Protein AF-A0A3A0A2C9-F1 (afdb_monomer_lite)

pLDDT: mean 95.67, std 3.6, range [66.69, 98.25]

Foldseek 3Di:
DWDAELAIKDWDADPVRDIDIDDPPDDVPHRPRHLLVLLVVLLVVLVCCLVVNDPDAPSNVLVCVVVVHPDSVVVVCVCVVDVDSNVSSVCSVSSVVRVD

Secondary structure (DSSP, 8-state):
-EEESSSEEEEEE-TT--EEEEE-S-HHHH-TTSHHHHHHHHHHHHHHHHTTSS---HHHHHHHHHHT-SSGGGHHHHHHH---HHHHHTTHHHHHHTT-

Structure (mmCIF, N/CA/C/O backbone):
data_AF-A0A3A0A2C9-F1
#
_entry.id   AF-A0A3A0A2C9-F1
#
loop_
_atom_site.group_PDB
_atom_site.id
_atom_site.type_symbol
_atom_site.label_atom_id
_atom_site.label_alt_id
_atom_site.label_comp_id
_atom_site.label_asym_id
_atom_site.label_entity_id
_atom_site.label_seq_id
_atom_site.pdbx_PDB_ins_code
_atom_site.Cartn_x
_atom_site.Cartn_y
_atom_site.Cartn_z
_atom_site.occupancy
_atom_site.B_iso_or_equiv
_atom_site.auth_seq_id
_atom_site.auth_comp_id
_atom_site.auth_asym_id
_atom_site.auth_atom_id
_atom_site.pdbx_PDB_model_num
ATOM 1 N N . MET A 1 1 ? -20.260 1.527 12.879 1.00 93.44 1 MET A N 1
ATOM 2 C CA . MET A 1 1 ? -19.440 2.462 12.083 1.00 93.44 1 MET A CA 1
ATOM 3 C C . MET A 1 1 ? -18.300 1.689 11.452 1.00 93.44 1 MET A C 1
ATOM 5 O O . MET A 1 1 ? -17.662 0.902 12.142 1.00 93.44 1 MET A O 1
ATOM 9 N N . VAL A 1 2 ? -18.066 1.902 10.162 1.00 96.12 2 VAL A N 1
ATOM 10 C CA . VAL A 1 2 ? -16.933 1.330 9.428 1.00 96.12 2 VAL A CA 1
ATOM 11 C C . VAL A 1 2 ? -16.159 2.492 8.826 1.00 96.12 2 VAL A C 1
ATOM 13 O O . VAL A 1 2 ? -16.767 3.398 8.262 1.00 96.12 2 VAL A O 1
ATOM 16 N N . ILE A 1 3 ? -14.841 2.472 8.978 1.00 96.25 3 ILE A N 1
ATOM 17 C CA . ILE A 1 3 ? -13.927 3.429 8.360 1.00 96.25 3 ILE A CA 1
ATOM 18 C C . ILE A 1 3 ? -12.972 2.628 7.484 1.00 96.25 3 ILE A C 1
ATOM 20 O O . ILE A 1 3 ? -12.378 1.658 7.952 1.00 96.25 3 ILE A O 1
ATOM 24 N N . SER A 1 4 ? -12.833 3.053 6.231 1.00 95.88 4 SER A N 1
ATOM 25 C CA . SER A 1 4 ? -11.936 2.470 5.237 1.00 95.88 4 SER A CA 1
ATOM 26 C C . SER A 1 4 ? -11.274 3.601 4.453 1.00 95.88 4 SER A C 1
ATOM 28 O O . SER A 1 4 ? -11.910 4.243 3.622 1.00 95.88 4 SER A O 1
ATOM 30 N N . GLY A 1 5 ? -10.012 3.872 4.767 1.00 95.88 5 GLY A N 1
ATOM 31 C CA . GLY A 1 5 ? -9.164 4.872 4.117 1.00 95.88 5 GLY A CA 1
ATOM 32 C C . GLY A 1 5 ? -7.753 4.311 3.991 1.00 95.88 5 GLY A C 1
ATOM 33 O O . GLY A 1 5 ? -7.587 3.160 3.602 1.00 95.88 5 GLY A O 1
ATOM 34 N N . THR A 1 6 ? -6.726 5.064 4.384 1.00 96.88 6 THR A N 1
ATOM 35 C CA . THR A 1 6 ? -5.343 4.548 4.437 1.00 96.88 6 THR A CA 1
ATOM 36 C C . THR A 1 6 ? -5.215 3.286 5.292 1.00 96.88 6 THR A C 1
ATOM 38 O O . THR A 1 6 ? -4.479 2.375 4.937 1.00 96.88 6 THR A O 1
ATOM 41 N N . GLY A 1 7 ? -5.960 3.220 6.397 1.00 96.19 7 GLY A N 1
ATOM 42 C CA . GLY A 1 7 ? -6.188 2.012 7.189 1.00 96.19 7 GLY A CA 1
ATOM 43 C C . GLY A 1 7 ? -7.683 1.710 7.291 1.00 96.19 7 GLY A C 1
ATOM 44 O O . GLY A 1 7 ? -8.501 2.382 6.661 1.00 96.19 7 GLY A O 1
ATOM 45 N N . MET A 1 8 ? -8.053 0.739 8.123 1.00 96.56 8 MET A N 1
ATOM 46 C CA . MET A 1 8 ? -9.456 0.418 8.388 1.00 96.56 8 MET A CA 1
ATOM 47 C C . MET A 1 8 ? -9.734 0.238 9.882 1.00 96.56 8 MET A C 1
ATOM 49 O O . MET A 1 8 ? -8.857 -0.175 10.643 1.00 96.56 8 MET A O 1
ATOM 53 N N . ILE A 1 9 ? -10.966 0.520 10.306 1.00 96.62 9 ILE A N 1
ATOM 54 C CA . ILE A 1 9 ? -11.477 0.134 11.628 1.00 96.62 9 ILE A CA 1
ATOM 55 C C . ILE A 1 9 ? -12.995 -0.059 11.585 1.00 96.62 9 ILE A C 1
ATOM 57 O O . ILE A 1 9 ? -13.722 0.700 10.942 1.00 96.62 9 ILE A O 1
ATOM 61 N N . VAL A 1 10 ? -13.482 -1.065 12.307 1.00 96.81 10 VAL A N 1
ATOM 62 C CA . VAL A 1 10 ? -14.905 -1.275 12.572 1.00 96.81 10 VAL A CA 1
ATOM 63 C C . VAL A 1 10 ? -15.164 -1.032 14.049 1.00 96.81 10 VAL A C 1
ATOM 65 O O . VAL A 1 10 ? -14.447 -1.535 14.913 1.00 96.81 10 VAL A 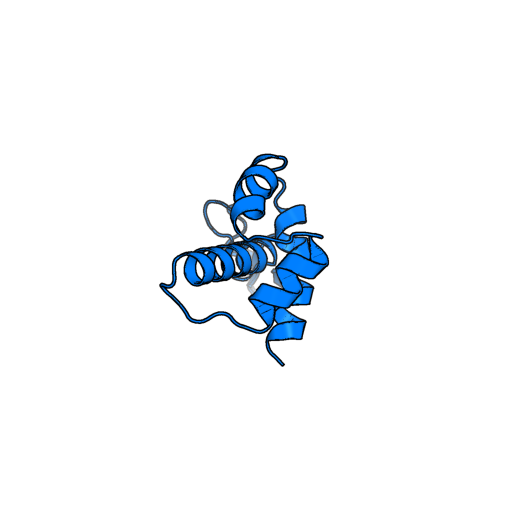O 1
ATOM 68 N N . TYR A 1 11 ? -16.210 -0.272 14.343 1.00 96.94 11 TYR A N 1
ATOM 69 C CA . TYR A 1 11 ? -16.628 0.044 15.701 1.00 96.94 11 TYR A CA 1
ATOM 70 C C . TYR A 1 11 ? -18.143 -0.107 15.844 1.00 96.94 11 TYR A C 1
ATOM 72 O O . TYR A 1 11 ? -18.912 0.396 15.015 1.00 96.94 11 TYR A O 1
ATOM 80 N N . GLY A 1 12 ? -18.570 -0.806 16.891 1.00 97.81 12 GLY A N 1
ATOM 81 C CA . GLY A 1 12 ? -19.967 -1.104 17.179 1.00 97.81 12 GLY A CA 1
ATOM 82 C C . GLY A 1 12 ? -20.321 -0.794 18.627 1.00 97.81 12 GLY A C 1
ATOM 83 O O . GLY A 1 12 ? -19.505 -0.984 19.529 1.00 97.81 12 GLY A O 1
ATOM 84 N N . VAL A 1 13 ? -21.558 -0.343 18.824 1.00 98.00 13 VAL A N 1
ATOM 85 C CA . VAL A 1 13 ? -22.172 -0.126 20.136 1.00 98.00 13 VAL A CA 1
ATOM 86 C C . VAL A 1 13 ? -23.523 -0.829 20.129 1.00 98.00 13 VAL A C 1
ATOM 88 O O . VAL A 1 13 ? -24.287 -0.660 19.177 1.00 98.00 13 VAL A O 1
ATOM 91 N N . ASN A 1 14 ? -23.802 -1.652 21.138 1.00 97.50 14 ASN A N 1
ATOM 92 C CA . ASN A 1 14 ? -25.098 -2.323 21.260 1.00 97.50 14 ASN A CA 1
ATOM 93 C C . ASN A 1 14 ? -26.111 -1.481 22.062 1.00 97.50 14 ASN A C 1
ATOM 95 O O . ASN A 1 14 ? -25.798 -0.397 22.549 1.00 97.50 14 ASN A O 1
ATOM 99 N N . GLN A 1 15 ? -27.339 -1.986 22.215 1.00 97.50 15 GLN A N 1
ATOM 100 C CA . GLN A 1 15 ? -28.412 -1.284 22.938 1.00 97.50 15 GLN A CA 1
ATOM 101 C C . GLN A 1 15 ? -28.109 -1.059 24.428 1.00 97.50 15 GLN A C 1
ATOM 103 O O . GLN A 1 15 ? -28.648 -0.130 25.019 1.00 97.50 15 GLN A O 1
ATOM 108 N N . ALA A 1 16 ? -27.235 -1.875 25.025 1.00 97.94 16 ALA A N 1
ATOM 109 C CA . ALA A 1 16 ? -26.773 -1.708 26.402 1.00 97.94 16 ALA A CA 1
ATOM 110 C C . ALA A 1 16 ? -25.618 -0.691 26.531 1.00 97.94 16 ALA A C 1
ATOM 112 O O . ALA A 1 16 ? -25.120 -0.463 27.630 1.00 97.94 16 ALA A O 1
ATOM 113 N N . GLY A 1 17 ? -25.177 -0.080 25.424 1.00 97.62 17 GLY A N 1
ATOM 114 C CA . GLY A 1 17 ? -24.052 0.856 25.396 1.00 97.62 17 GLY A CA 1
ATOM 115 C C . GLY A 1 17 ? -22.674 0.187 25.379 1.00 97.62 17 GLY A C 1
ATOM 116 O O . GLY A 1 17 ? -21.657 0.877 25.469 1.00 97.62 17 GLY A O 1
ATOM 117 N N . GLU A 1 18 ? -22.602 -1.140 25.247 1.00 98.25 18 GLU A N 1
ATOM 118 C CA . GLU A 1 18 ? -21.331 -1.858 25.219 1.00 98.25 18 GLU A CA 1
ATOM 119 C C . GLU A 1 18 ? -20.620 -1.653 23.887 1.00 98.25 18 GLU A C 1
ATOM 121 O O . GLU A 1 18 ? -21.198 -1.819 22.811 1.00 98.25 18 GLU A O 1
ATOM 126 N N . GLN A 1 19 ? -19.329 -1.346 23.972 1.00 97.81 19 GLN A N 1
ATOM 127 C CA . GLN A 1 19 ? -18.503 -1.030 22.819 1.00 97.81 19 GLN A CA 1
ATOM 128 C C . GLN A 1 19 ? -17.672 -2.243 22.401 1.00 97.81 19 GLN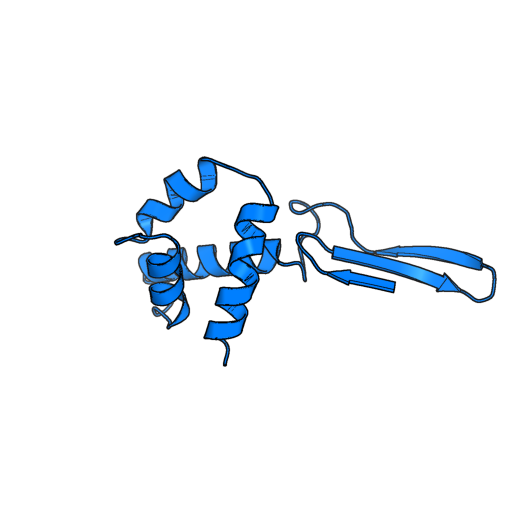 A C 1
ATOM 130 O O . GLN A 1 19 ? -17.123 -2.974 23.237 1.00 97.81 19 GLN A O 1
ATOM 135 N N . ARG A 1 20 ? -17.538 -2.441 21.090 1.00 97.44 20 ARG A N 1
ATOM 136 C CA . ARG A 1 20 ? -16.605 -3.399 20.486 1.00 97.44 20 ARG A CA 1
ATOM 137 C C . ARG A 1 20 ? -15.932 -2.765 19.275 1.00 97.44 20 ARG A C 1
ATOM 139 O O . ARG A 1 20 ? -16.550 -1.999 18.538 1.00 97.44 20 ARG A O 1
ATOM 146 N N . ARG A 1 21 ? -14.664 -3.112 19.059 1.00 95.12 21 ARG A N 1
ATOM 147 C CA . ARG A 1 21 ? -13.898 -2.737 17.867 1.00 95.12 21 ARG A CA 1
ATOM 148 C C . ARG A 1 21 ? -13.310 -3.972 17.204 1.00 95.12 21 ARG A C 1
ATOM 150 O O . ARG A 1 21 ? -12.930 -4.912 17.897 1.00 95.12 21 ARG A O 1
ATOM 157 N N . ALA A 1 22 ? -13.203 -3.928 15.885 1.00 94.38 22 ALA A N 1
ATOM 158 C CA . ALA A 1 22 ? -12.446 -4.878 15.088 1.00 94.38 22 ALA A CA 1
ATOM 159 C C . ALA A 1 22 ? -11.529 -4.102 14.136 1.00 94.38 22 ALA A C 1
ATOM 161 O O . ALA A 1 22 ? -11.901 -3.060 13.592 1.00 94.38 22 ALA A O 1
ATOM 162 N N . GLY A 1 23 ? -10.308 -4.597 13.997 1.00 93.94 23 GLY A N 1
ATOM 163 C CA . GLY A 1 23 ? -9.233 -3.948 13.267 1.00 93.94 23 GLY A CA 1
ATOM 164 C C . GLY A 1 23 ? -8.705 -2.647 13.866 1.00 93.94 23 GLY A C 1
ATOM 165 O O . GLY A 1 23 ? -8.782 -2.397 15.080 1.00 93.94 23 GLY A O 1
ATOM 166 N N . GLY A 1 24 ? -8.083 -1.834 13.013 1.00 93.19 24 GLY A N 1
ATOM 167 C CA . GLY A 1 24 ? -7.306 -0.672 13.444 1.00 93.19 24 GLY A CA 1
ATOM 168 C C . GLY A 1 24 ? -6.022 -1.059 14.186 1.00 93.19 24 GLY A C 1
ATOM 169 O O . GLY A 1 24 ? -5.597 -0.333 15.083 1.00 93.19 24 GLY A O 1
ATOM 170 N N . TRP A 1 25 ? -5.434 -2.216 13.861 1.00 95.12 25 TRP A N 1
ATOM 171 C CA . TRP A 1 25 ? -4.146 -2.669 14.411 1.00 95.12 25 TRP A CA 1
ATOM 172 C C . TRP A 1 25 ? -2.936 -2.090 13.665 1.00 95.12 25 TRP A C 1
ATOM 174 O O . TRP A 1 25 ? -1.800 -2.261 14.097 1.00 95.12 25 TRP A O 1
ATOM 184 N N . GLY A 1 26 ? -3.185 -1.370 12.570 1.00 92.25 26 GLY A N 1
ATOM 185 C CA . GLY A 1 26 ? -2.157 -0.785 11.717 1.00 92.25 26 GLY A CA 1
ATOM 186 C C . GLY A 1 26 ? -1.797 -1.676 10.532 1.00 92.25 26 GLY A C 1
ATOM 187 O O . GLY A 1 26 ? -2.141 -2.854 10.490 1.00 92.25 26 GLY A O 1
ATOM 188 N N . ALA A 1 27 ? -1.098 -1.103 9.553 1.00 90.75 27 ALA A N 1
ATOM 189 C CA . ALA A 1 27 ? -0.944 -1.718 8.239 1.00 90.75 27 ALA A CA 1
ATOM 190 C C . ALA A 1 27 ? -0.156 -3.043 8.230 1.00 90.75 27 ALA A C 1
ATOM 192 O O . ALA A 1 27 ? -0.418 -3.916 7.409 1.00 90.75 27 ALA A O 1
ATOM 193 N N . LEU A 1 28 ? 0.790 -3.216 9.157 1.00 91.56 28 LEU A N 1
ATOM 194 C CA . LEU A 1 28 ? 1.579 -4.449 9.259 1.00 91.56 28 LEU A CA 1
ATOM 195 C C . LEU A 1 28 ? 0.782 -5.629 9.824 1.00 91.56 28 LEU A C 1
ATOM 197 O O . LEU A 1 28 ? 1.115 -6.775 9.541 1.00 91.56 28 LEU A O 1
ATOM 201 N N . LEU A 1 29 ? -0.229 -5.352 10.650 1.00 93.94 29 LEU A N 1
ATOM 202 C CA . LEU A 1 29 ? -0.984 -6.375 11.376 1.00 93.94 29 LEU A CA 1
ATOM 203 C C . LEU A 1 29 ? -2.371 -6.611 10.777 1.00 93.94 29 LEU A C 1
ATOM 205 O O . LEU A 1 29 ? -2.872 -7.727 10.841 1.00 93.94 29 LEU A O 1
ATOM 209 N N . ASP A 1 30 ? -2.999 -5.565 10.238 1.00 91.00 30 ASP A N 1
ATOM 210 C CA . ASP A 1 30 ? -4.378 -5.614 9.760 1.00 91.00 30 ASP A CA 1
ATOM 211 C C . ASP A 1 30 ? -4.686 -4.464 8.788 1.00 91.00 30 ASP A C 1
ATOM 213 O O . ASP A 1 30 ? -5.443 -3.534 9.078 1.00 91.00 30 ASP A O 1
ATOM 217 N N . ALA A 1 31 ? -4.042 -4.490 7.621 1.00 89.62 31 ALA A N 1
ATOM 218 C CA . ALA A 1 31 ? -4.343 -3.546 6.547 1.00 89.62 31 ALA A CA 1
ATOM 219 C C . ALA A 1 31 ? -5.562 -3.941 5.700 1.00 89.62 31 ALA A C 1
ATOM 221 O O . ALA A 1 31 ? -5.908 -3.205 4.775 1.00 89.62 31 ALA A O 1
ATOM 222 N N . HIS A 1 32 ? -6.169 -5.108 5.914 1.00 91.44 32 HIS A N 1
ATOM 223 C CA . HIS A 1 32 ? -7.160 -5.648 4.983 1.00 91.44 32 HIS A CA 1
ATOM 224 C C . HIS A 1 32 ? -8.332 -4.686 4.772 1.00 91.44 32 HIS A C 1
ATOM 226 O O . HIS A 1 32 ? -8.828 -4.082 5.709 1.00 91.44 32 HIS A O 1
ATOM 232 N N . GLY A 1 33 ? -8.769 -4.516 3.523 1.00 90.38 33 GLY A N 1
ATOM 233 C CA . GLY A 1 33 ? -9.854 -3.584 3.207 1.00 90.38 33 GLY A CA 1
ATOM 234 C C . GLY A 1 33 ? -9.479 -2.103 3.312 1.00 90.38 33 GLY A C 1
ATOM 235 O O . GLY A 1 33 ? -10.371 -1.273 3.257 1.00 90.38 33 GLY A O 1
ATOM 236 N N . SER A 1 34 ? -8.196 -1.755 3.448 1.00 96.50 34 SER A N 1
ATOM 237 C CA . SER A 1 34 ? -7.716 -0.372 3.356 1.00 96.50 34 SER A CA 1
ATOM 238 C C . SER A 1 34 ? -7.131 -0.043 1.980 1.00 96.50 34 SER A C 1
ATOM 240 O O . SER A 1 34 ? -6.695 -0.929 1.240 1.00 96.50 34 SER A O 1
ATOM 242 N N . GLY A 1 35 ? -7.027 1.250 1.674 1.00 97.44 35 GLY A N 1
ATOM 243 C CA . GLY A 1 35 ? -6.303 1.746 0.507 1.00 97.44 35 GLY A CA 1
ATOM 244 C C . GLY A 1 35 ? -4.828 1.341 0.523 1.00 97.44 35 GLY A C 1
ATOM 245 O O . GLY A 1 35 ? -4.287 1.003 -0.527 1.00 97.44 35 GLY A O 1
ATOM 246 N N . TYR A 1 36 ? -4.183 1.280 1.698 1.00 97.62 36 TYR A N 1
ATOM 247 C CA . TYR A 1 36 ? -2.809 0.774 1.803 1.00 97.62 36 TYR A CA 1
ATOM 248 C C . TYR A 1 36 ? -2.707 -0.660 1.277 1.00 97.62 36 TYR A C 1
ATOM 250 O O . TYR A 1 36 ? -1.834 -0.957 0.464 1.00 97.62 36 TYR A O 1
ATOM 258 N N . ALA A 1 37 ? -3.624 -1.543 1.691 1.00 97.19 37 ALA A N 1
ATOM 259 C CA . ALA A 1 37 ? -3.634 -2.921 1.205 1.00 97.19 37 ALA A CA 1
ATOM 260 C C . ALA A 1 37 ? -3.867 -3.000 -0.309 1.00 97.19 37 ALA A C 1
ATOM 262 O O . ALA A 1 37 ? -3.227 -3.819 -0.967 1.00 97.19 37 ALA A O 1
ATOM 263 N N . MET A 1 38 ? -4.719 -2.134 -0.870 1.00 97.19 38 MET A N 1
ATOM 264 C CA . MET A 1 38 ? -4.909 -2.049 -2.324 1.00 97.19 38 MET A CA 1
ATOM 265 C C . MET A 1 38 ? -3.617 -1.646 -3.041 1.00 97.19 38 MET A C 1
ATOM 267 O O . MET A 1 38 ? -3.228 -2.299 -4.008 1.00 97.19 38 MET A O 1
ATOM 271 N N . GLY A 1 39 ? -2.919 -0.622 -2.545 1.00 97.19 39 GLY A N 1
ATOM 272 C CA . GLY A 1 39 ? -1.647 -0.182 -3.117 1.00 97.19 39 GLY A CA 1
ATOM 273 C C . GLY A 1 39 ? -0.560 -1.251 -3.052 1.00 97.19 39 GLY A C 1
ATOM 274 O O . GLY A 1 39 ? 0.097 -1.526 -4.055 1.00 97.19 39 GLY A O 1
ATOM 275 N N . ILE A 1 40 ? -0.407 -1.918 -1.905 1.00 97.25 40 ILE A N 1
ATOM 276 C CA . ILE A 1 40 ? 0.543 -3.029 -1.760 1.00 97.25 40 ILE A CA 1
ATOM 277 C C . ILE A 1 40 ? 0.203 -4.175 -2.717 1.00 97.25 40 ILE A C 1
ATOM 279 O O . ILE A 1 40 ? 1.095 -4.672 -3.407 1.00 97.25 40 ILE A O 1
ATOM 283 N N . ALA A 1 41 ? -1.070 -4.564 -2.813 1.00 96.69 41 ALA A N 1
ATOM 284 C CA . ALA A 1 41 ? -1.500 -5.615 -3.731 1.00 96.69 41 ALA A CA 1
ATOM 285 C C . ALA A 1 41 ? -1.211 -5.248 -5.199 1.00 96.69 41 ALA A C 1
ATOM 287 O O . ALA A 1 41 ? -0.745 -6.093 -5.965 1.00 96.69 41 ALA A O 1
ATOM 288 N N . ALA A 1 42 ? -1.415 -3.984 -5.584 1.00 97.19 42 ALA A N 1
ATOM 289 C CA . ALA A 1 42 ? -1.103 -3.495 -6.924 1.00 97.19 42 ALA A CA 1
ATOM 290 C C . ALA A 1 42 ? 0.395 -3.605 -7.242 1.00 97.19 42 ALA A C 1
ATOM 292 O O . ALA A 1 42 ? 0.773 -4.164 -8.273 1.00 97.19 42 ALA A O 1
ATOM 293 N N . LEU A 1 43 ? 1.255 -3.141 -6.333 1.00 97.50 43 LEU A N 1
ATOM 294 C CA . LEU A 1 43 ? 2.710 -3.216 -6.489 1.00 97.50 43 LEU A CA 1
ATOM 295 C C . LEU A 1 43 ? 3.198 -4.666 -6.583 1.00 97.50 43 LEU A C 1
ATOM 297 O O . LEU A 1 43 ? 3.986 -4.997 -7.470 1.00 97.50 43 LEU A O 1
ATOM 301 N N . GLN A 1 44 ? 2.686 -5.549 -5.721 1.00 97.19 44 GLN A N 1
ATOM 302 C CA . GLN A 1 44 ? 2.988 -6.983 -5.764 1.00 97.19 44 GLN A CA 1
ATOM 303 C C . GLN A 1 44 ? 2.560 -7.612 -7.093 1.00 97.19 44 GLN A C 1
ATOM 305 O O . GLN A 1 44 ? 3.298 -8.418 -7.660 1.00 97.19 44 GLN A O 1
ATOM 310 N N . ARG A 1 45 ? 1.394 -7.226 -7.625 1.00 96.94 45 ARG A N 1
ATOM 311 C CA . ARG A 1 45 ? 0.904 -7.713 -8.919 1.00 96.94 45 ARG A CA 1
ATOM 312 C C . ARG A 1 45 ? 1.790 -7.266 -10.082 1.00 96.94 45 ARG A C 1
ATOM 314 O O . ARG A 1 45 ? 1.985 -8.045 -11.017 1.00 96.94 45 ARG A O 1
ATOM 321 N N . VAL A 1 46 ? 2.332 -6.046 -10.026 1.00 97.19 46 VAL A N 1
ATOM 322 C CA . VAL A 1 46 ? 3.305 -5.540 -11.010 1.00 97.19 46 VAL A CA 1
ATOM 323 C C . VAL A 1 46 ? 4.639 -6.270 -10.904 1.00 97.19 46 VAL A C 1
ATOM 325 O O . VAL A 1 46 ? 5.170 -6.683 -11.932 1.00 97.19 46 VAL A O 1
ATOM 328 N N . ALA A 1 47 ? 5.147 -6.491 -9.690 1.00 97.56 47 ALA A N 1
ATOM 329 C CA . ALA A 1 47 ? 6.380 -7.248 -9.472 1.00 97.56 47 ALA A CA 1
ATOM 330 C C . ALA A 1 47 ? 6.264 -8.684 -10.013 1.00 97.56 47 ALA A C 1
ATOM 332 O O . ALA A 1 47 ? 7.076 -9.103 -10.832 1.00 97.56 47 ALA A O 1
ATOM 333 N N . ARG A 1 48 ? 5.182 -9.397 -9.671 1.00 97.81 48 ARG A N 1
ATOM 334 C CA . ARG A 1 48 ? 4.911 -10.752 -10.184 1.00 97.81 48 ARG A CA 1
ATOM 335 C C . ARG A 1 48 ? 4.794 -10.801 -11.707 1.00 97.81 48 ARG A C 1
ATOM 337 O O . ARG A 1 48 ? 5.225 -11.775 -12.317 1.00 97.81 48 ARG A O 1
ATOM 344 N N . ALA A 1 49 ? 4.219 -9.767 -12.326 1.00 97.00 49 ALA A N 1
ATOM 345 C CA . ALA A 1 49 ? 4.156 -9.676 -13.781 1.00 97.00 49 ALA A CA 1
ATOM 346 C C . ALA A 1 49 ? 5.537 -9.464 -14.415 1.00 97.00 49 ALA A C 1
ATOM 348 O O . ALA A 1 49 ? 5.825 -10.042 -15.461 1.00 97.00 49 ALA A O 1
ATOM 349 N N . ALA A 1 50 ? 6.401 -8.671 -13.776 1.00 96.38 50 ALA A N 1
ATOM 350 C CA . ALA A 1 50 ? 7.778 -8.477 -14.220 1.00 96.38 50 ALA A CA 1
ATOM 351 C C . ALA A 1 50 ? 8.613 -9.765 -14.115 1.00 96.38 50 ALA A C 1
ATOM 353 O O . ALA A 1 50 ? 9.438 -10.020 -14.989 1.00 96.38 50 ALA A O 1
ATOM 354 N N . ASP A 1 51 ? 8.346 -10.595 -13.104 1.00 97.25 51 ASP A N 1
ATOM 355 C CA . ASP A 1 51 ? 8.979 -11.908 -12.924 1.00 97.25 51 ASP A CA 1
ATOM 356 C C . ASP A 1 51 ? 8.398 -12.998 -13.850 1.00 97.25 51 ASP A C 1
ATOM 358 O O . ASP A 1 51 ? 8.865 -14.136 -13.846 1.00 97.25 51 ASP A O 1
ATOM 362 N N . GLY A 1 52 ? 7.359 -12.685 -14.633 1.00 96.62 52 GLY A N 1
ATOM 363 C CA . GLY A 1 52 ? 6.676 -13.644 -15.506 1.00 96.62 52 GLY A CA 1
ATOM 364 C C . GLY A 1 52 ? 5.803 -14.670 -14.770 1.00 96.62 52 GLY A C 1
ATOM 365 O O . GLY A 1 52 ? 5.364 -15.639 -15.384 1.00 96.62 52 GLY A O 1
ATOM 366 N N . ILE A 1 53 ? 5.537 -14.467 -13.474 1.00 97.50 53 ILE A N 1
ATOM 367 C CA . ILE A 1 53 ? 4.672 -15.336 -12.656 1.00 97.50 53 ILE A CA 1
ATOM 368 C C . ILE A 1 53 ? 3.207 -15.166 -13.065 1.00 97.50 53 ILE A C 1
ATOM 370 O O . ILE A 1 53 ? 2.476 -16.144 -13.198 1.00 97.50 53 ILE A O 1
ATOM 374 N N . ASP A 1 54 ? 2.789 -13.919 -13.278 1.00 94.94 54 ASP A N 1
ATOM 375 C CA . ASP A 1 54 ? 1.442 -13.578 -13.727 1.00 94.94 54 ASP A CA 1
ATOM 376 C C . ASP A 1 54 ? 1.508 -12.813 -15.059 1.00 94.94 54 ASP A C 1
ATOM 378 O O . ASP A 1 54 ? 2.485 -12.109 -15.316 1.00 94.94 54 ASP A O 1
ATOM 382 N N . PRO A 1 55 ? 0.461 -12.840 -15.901 1.00 93.50 55 PRO A N 1
ATOM 383 C CA . PRO A 1 55 ? 0.440 -12.010 -17.099 1.00 93.50 55 PRO A CA 1
ATOM 384 C C . PRO A 1 55 ? 0.366 -10.515 -16.735 1.00 93.50 55 PRO A C 1
ATOM 386 O O . PRO A 1 55 ? -0.284 -10.160 -15.738 1.00 93.50 55 PRO A O 1
ATOM 389 N N . PRO A 1 56 ? 0.979 -9.617 -17.529 1.00 89.94 56 PRO A N 1
ATOM 390 C CA . PRO A 1 56 ? 0.799 -8.178 -17.369 1.00 89.94 56 PRO A CA 1
ATOM 391 C C . PRO A 1 56 ? -0.668 -7.786 -17.585 1.00 89.94 56 PRO A C 1
ATOM 393 O O . PRO A 1 56 ? -1.394 -8.417 -18.352 1.00 89.94 56 PRO A O 1
ATOM 396 N N . THR A 1 57 ? -1.108 -6.735 -16.896 1.00 92.25 57 THR A N 1
ATOM 397 C CA . THR A 1 57 ? -2.498 -6.242 -16.943 1.00 92.25 57 THR A CA 1
ATOM 398 C C . THR A 1 57 ? -2.534 -4.756 -17.286 1.00 92.25 57 THR A C 1
ATOM 400 O O . THR A 1 57 ? -1.491 -4.095 -17.307 1.00 92.25 57 THR A O 1
ATOM 403 N N . ALA A 1 58 ? -3.730 -4.203 -17.518 1.00 93.62 58 ALA A N 1
ATOM 404 C CA . ALA A 1 58 ? -3.912 -2.758 -17.671 1.00 93.62 58 ALA A CA 1
ATOM 405 C C . ALA A 1 58 ? -3.316 -1.978 -16.481 1.00 93.62 58 ALA A C 1
ATOM 407 O O . ALA A 1 58 ? -2.622 -0.982 -16.697 1.00 93.62 58 ALA A O 1
ATOM 408 N N . LEU A 1 59 ? -3.468 -2.513 -15.261 1.00 95.12 59 LEU A N 1
ATOM 409 C CA . LEU A 1 59 ? -2.891 -1.969 -14.030 1.00 95.12 59 LEU A CA 1
ATOM 410 C C . LEU A 1 59 ? -1.367 -1.831 -14.100 1.00 95.12 59 LEU A C 1
ATOM 412 O O . LEU A 1 59 ? -0.828 -0.826 -13.653 1.00 95.12 59 LEU A O 1
ATOM 416 N N . THR A 1 60 ? -0.658 -2.799 -14.693 1.00 95.31 60 THR A N 1
ATOM 417 C CA . THR A 1 60 ? 0.808 -2.747 -14.815 1.00 95.31 60 THR A CA 1
ATOM 418 C C . THR A 1 60 ? 1.258 -1.504 -15.568 1.00 95.31 60 THR A C 1
ATOM 420 O O . THR A 1 60 ? 2.120 -0.766 -15.097 1.00 95.31 60 THR A O 1
ATOM 423 N N . ARG A 1 61 ? 0.648 -1.247 -16.727 1.00 94.75 61 ARG A N 1
ATOM 424 C CA . ARG A 1 61 ? 0.980 -0.077 -17.544 1.00 94.75 61 ARG A CA 1
ATOM 425 C C . ARG A 1 61 ? 0.533 1.218 -16.870 1.00 94.75 61 ARG A C 1
ATOM 427 O O . ARG A 1 61 ? 1.288 2.184 -16.865 1.00 94.75 61 ARG A O 1
ATOM 434 N N . ALA A 1 62 ? -0.673 1.237 -16.309 1.00 96.88 62 ALA A N 1
ATOM 435 C CA . ALA A 1 62 ? -1.231 2.425 -15.677 1.00 96.88 62 ALA A CA 1
ATOM 436 C C . ALA A 1 62 ? -0.403 2.863 -14.454 1.00 96.88 62 ALA A C 1
ATOM 438 O O . ALA A 1 62 ? -0.077 4.040 -14.325 1.00 96.88 62 ALA A O 1
ATOM 439 N N . LEU A 1 63 ? 0.037 1.907 -13.628 1.00 97.62 63 LEU A N 1
ATOM 440 C CA . LEU A 1 63 ? 0.836 2.171 -12.429 1.00 97.62 63 LEU A CA 1
ATOM 441 C C . LEU A 1 63 ? 2.219 2.716 -12.777 1.00 97.62 63 LEU A C 1
ATOM 443 O O . LEU A 1 63 ? 2.646 3.715 -12.201 1.00 97.62 63 LEU A O 1
ATOM 447 N N . LEU A 1 64 ? 2.912 2.100 -13.739 1.00 97.25 64 LEU A N 1
ATOM 448 C CA . LEU A 1 64 ? 4.214 2.601 -14.182 1.00 97.25 64 LEU A CA 1
ATOM 449 C C . LEU A 1 64 ? 4.094 4.011 -14.769 1.00 97.25 64 LEU A C 1
ATOM 451 O O . LEU A 1 64 ? 4.896 4.874 -14.4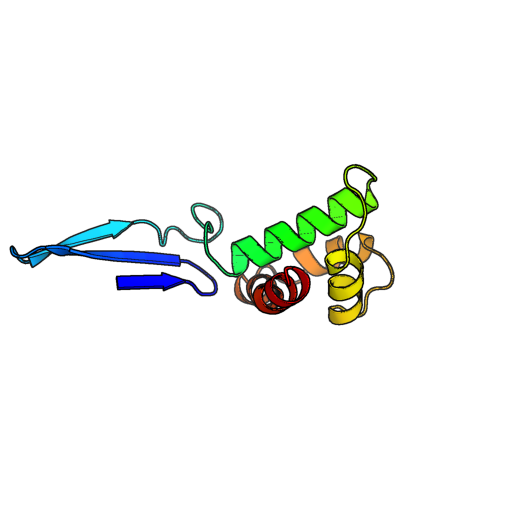26 1.00 97.25 64 LEU A O 1
ATOM 455 N N . ASN A 1 65 ? 3.053 4.281 -15.562 1.00 97.06 65 ASN A N 1
ATOM 456 C CA . ASN A 1 65 ? 2.802 5.618 -16.097 1.00 97.06 65 ASN A CA 1
ATOM 457 C C . ASN A 1 65 ? 2.530 6.650 -14.992 1.00 97.06 65 ASN A C 1
ATOM 459 O O . ASN A 1 65 ? 3.119 7.728 -15.027 1.00 97.06 65 ASN A O 1
ATOM 463 N N . GLN A 1 66 ? 1.684 6.328 -14.005 1.00 97.00 66 GLN A N 1
ATOM 464 C CA . GLN A 1 66 ? 1.381 7.232 -12.888 1.00 97.00 66 GLN A CA 1
ATOM 465 C C . GLN A 1 66 ? 2.637 7.576 -12.075 1.00 97.00 66 GLN A C 1
ATOM 467 O O . GLN A 1 66 ? 2.793 8.711 -11.630 1.00 97.00 66 GLN A O 1
ATOM 472 N N . LEU A 1 67 ? 3.545 6.612 -11.904 1.00 96.62 67 LEU A N 1
ATOM 473 C CA . LEU A 1 67 ? 4.803 6.809 -11.181 1.00 96.62 67 LEU A CA 1
ATOM 474 C C . LEU A 1 67 ? 5.939 7.371 -12.056 1.00 96.62 67 LEU A C 1
ATOM 476 O O . LEU A 1 67 ? 7.014 7.664 -11.535 1.00 96.62 67 LEU A O 1
ATOM 480 N N . GLY A 1 68 ? 5.726 7.532 -13.367 1.00 97.56 68 GLY A N 1
ATOM 481 C CA . GLY A 1 68 ? 6.756 7.984 -14.307 1.00 97.56 68 GLY A CA 1
ATOM 482 C C . GLY A 1 68 ? 7.883 6.967 -14.524 1.00 97.56 68 GLY A C 1
ATOM 483 O O . GLY A 1 68 ? 9.029 7.345 -14.768 1.00 97.56 68 GLY A O 1
ATOM 484 N N . PHE A 1 69 ? 7.585 5.675 -14.390 1.00 97.94 69 PHE A N 1
ATOM 485 C CA . PHE A 1 69 ? 8.547 4.583 -14.510 1.00 97.94 69 PHE A CA 1
ATOM 486 C C . PHE A 1 69 ? 8.492 3.927 -15.883 1.00 97.94 69 PHE A C 1
ATOM 488 O O . PHE A 1 69 ? 7.432 3.733 -16.470 1.00 97.94 69 PHE A O 1
ATOM 495 N N . THR A 1 70 ? 9.662 3.543 -16.382 1.00 96.62 70 THR A N 1
ATOM 496 C CA . THR A 1 70 ? 9.821 2.781 -17.623 1.00 96.62 70 THR A CA 1
ATOM 497 C C . THR A 1 70 ? 10.003 1.288 -17.352 1.00 96.62 70 THR A C 1
ATOM 499 O O . THR A 1 70 ? 9.816 0.481 -18.261 1.00 96.62 70 THR A O 1
ATOM 502 N N . ALA A 1 71 ? 10.334 0.906 -16.112 1.00 96.12 71 ALA A N 1
ATOM 503 C CA . ALA A 1 71 ? 10.563 -0.477 -15.713 1.00 96.12 71 ALA A CA 1
ATOM 504 C C . ALA A 1 71 ? 10.084 -0.767 -14.278 1.00 96.12 71 ALA A C 1
ATOM 506 O O . ALA A 1 71 ? 10.220 0.059 -13.375 1.00 96.12 71 ALA A O 1
ATOM 507 N N . ALA A 1 72 ? 9.581 -1.984 -14.044 1.00 97.00 72 ALA A N 1
ATOM 508 C CA . ALA A 1 72 ? 9.065 -2.417 -12.741 1.00 97.00 72 ALA A CA 1
ATOM 509 C C . ALA A 1 72 ? 10.132 -2.432 -11.632 1.00 97.00 72 ALA A C 1
ATOM 511 O O . ALA A 1 72 ? 9.812 -2.229 -10.465 1.00 97.00 72 ALA A O 1
ATOM 512 N N . GLN A 1 73 ? 11.410 -2.603 -11.974 1.00 97.69 73 GLN A N 1
ATOM 513 C CA . GLN A 1 73 ? 12.522 -2.594 -11.019 1.00 97.69 73 GLN A CA 1
ATOM 514 C C . GLN A 1 73 ? 12.657 -1.245 -10.292 1.00 97.69 73 GLN A C 1
ATOM 516 O O . GLN A 1 73 ? 13.165 -1.201 -9.172 1.00 97.69 73 GLN A O 1
ATOM 521 N N . GLN A 1 74 ? 12.148 -0.153 -10.878 1.00 98.19 74 GLN A N 1
ATOM 522 C CA . GLN A 1 74 ? 12.104 1.164 -10.233 1.00 98.19 74 GLN A CA 1
ATOM 523 C C . GLN A 1 74 ? 11.166 1.197 -9.013 1.00 98.19 74 GLN A C 1
ATOM 525 O O . GLN A 1 74 ? 11.324 2.060 -8.148 1.00 98.19 74 GLN A O 1
ATOM 530 N N . LEU A 1 75 ? 10.251 0.227 -8.880 1.00 97.31 75 LEU A N 1
ATOM 531 C CA . LEU A 1 75 ? 9.401 0.082 -7.696 1.00 97.31 75 LEU A CA 1
ATOM 532 C C . LEU A 1 75 ? 10.202 -0.213 -6.425 1.00 97.31 75 LEU A C 1
ATOM 534 O O . LEU A 1 75 ? 9.757 0.164 -5.346 1.00 97.31 75 LEU A O 1
ATOM 538 N N . ILE A 1 76 ? 11.372 -0.854 -6.528 1.00 97.25 76 ILE A N 1
ATOM 539 C CA . ILE A 1 76 ? 12.198 -1.210 -5.366 1.00 97.25 76 ILE A CA 1
ATOM 540 C C . ILE A 1 76 ? 12.678 0.058 -4.642 1.00 97.25 76 ILE A C 1
ATOM 542 O O . ILE A 1 76 ? 12.25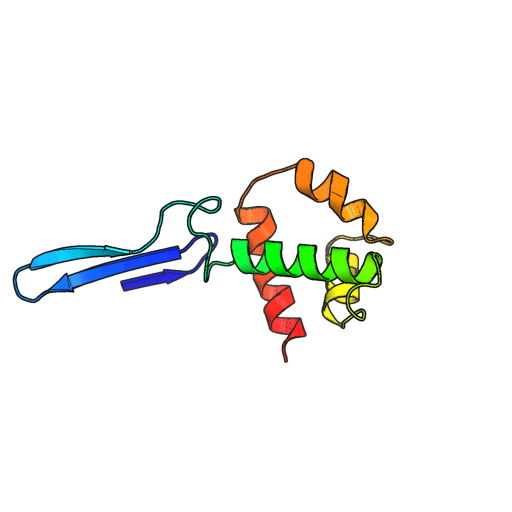3 0.279 -3.505 1.00 97.25 76 ILE A O 1
ATOM 546 N N . PRO A 1 77 ? 13.497 0.936 -5.260 1.00 97.62 77 PRO A N 1
ATOM 547 C CA . PRO A 1 77 ? 13.937 2.156 -4.591 1.00 97.62 77 PRO A CA 1
ATOM 548 C C . PRO A 1 77 ? 12.762 3.080 -4.260 1.00 97.62 77 PRO A C 1
ATOM 550 O O . PRO A 1 77 ? 12.785 3.722 -3.215 1.00 97.62 77 PRO A O 1
ATOM 553 N N . TRP A 1 78 ? 11.706 3.112 -5.086 1.00 97.12 78 TRP A N 1
ATOM 554 C CA . TRP A 1 78 ? 10.506 3.888 -4.776 1.00 97.12 78 TRP A CA 1
ATOM 555 C C . TRP A 1 78 ? 9.856 3.420 -3.474 1.00 97.12 78 TRP A C 1
ATOM 557 O O . TRP A 1 78 ? 9.600 4.262 -2.622 1.00 97.12 78 TRP A O 1
ATOM 567 N N . THR A 1 79 ? 9.657 2.114 -3.280 1.00 95.88 79 THR A N 1
ATOM 568 C CA . THR A 1 79 ? 8.987 1.541 -2.097 1.00 95.88 79 THR A CA 1
ATOM 569 C C . THR A 1 79 ? 9.740 1.867 -0.814 1.00 95.88 79 THR A C 1
ATOM 571 O O . THR A 1 79 ? 9.127 2.256 0.173 1.00 95.88 79 THR A O 1
ATOM 574 N N . TYR A 1 80 ? 11.069 1.757 -0.827 1.00 95.94 80 TYR A N 1
ATOM 575 C CA . TYR A 1 80 ? 11.885 1.968 0.371 1.00 95.94 80 TYR A CA 1
ATOM 576 C C . TYR A 1 80 ? 12.265 3.434 0.628 1.00 95.94 80 TYR A C 1
ATOM 578 O O . TYR A 1 80 ? 12.733 3.741 1.720 1.00 95.94 80 TYR A O 1
ATOM 586 N N . ALA A 1 81 ? 12.055 4.342 -0.333 1.00 97.19 81 ALA A N 1
ATOM 587 C CA . ALA A 1 81 ? 12.342 5.769 -0.153 1.00 97.19 81 ALA A CA 1
ATOM 588 C C . ALA A 1 81 ? 11.404 6.463 0.851 1.00 97.19 81 ALA A C 1
ATOM 590 O O . ALA A 1 81 ? 11.815 7.404 1.523 1.00 97.19 81 ALA A O 1
ATOM 591 N N . ASP A 1 82 ? 10.155 6.007 0.953 1.00 96.06 82 ASP A N 1
ATOM 592 C CA . ASP A 1 82 ? 9.178 6.482 1.933 1.00 96.06 82 ASP A CA 1
ATOM 593 C C . ASP A 1 82 ? 8.173 5.364 2.230 1.00 96.06 82 ASP A C 1
ATOM 595 O O . ASP A 1 82 ? 7.444 4.916 1.341 1.00 96.06 82 ASP A O 1
ATOM 599 N N . LEU A 1 83 ? 8.155 4.934 3.494 1.00 94.75 83 LEU A N 1
ATOM 600 C CA . LEU A 1 83 ? 7.314 3.857 4.016 1.00 94.75 83 LEU A CA 1
ATOM 601 C C . LEU A 1 83 ? 5.960 4.362 4.550 1.00 94.75 83 LEU A C 1
ATOM 603 O O . LEU A 1 83 ? 5.235 3.605 5.206 1.00 94.75 83 LEU A O 1
ATOM 607 N N . SER A 1 84 ? 5.610 5.629 4.305 1.00 95.94 84 SER A N 1
ATOM 608 C CA . SER A 1 84 ? 4.335 6.206 4.721 1.00 95.94 84 SER A CA 1
ATOM 609 C C . SER A 1 84 ? 3.156 5.442 4.115 1.00 95.94 84 SER A C 1
ATOM 611 O O . SER A 1 84 ? 3.082 5.187 2.915 1.00 95.94 84 SER A O 1
ATOM 613 N N . TRP A 1 85 ? 2.186 5.065 4.951 1.00 95.81 85 TRP A N 1
ATOM 614 C CA . TRP A 1 85 ? 1.048 4.271 4.477 1.00 95.81 85 TRP A CA 1
ATOM 615 C C . TRP A 1 85 ? 0.187 5.039 3.474 1.00 95.81 85 TRP A C 1
ATOM 617 O O . TRP A 1 85 ? -0.395 4.438 2.574 1.00 95.81 85 TRP A O 1
ATOM 627 N N . ALA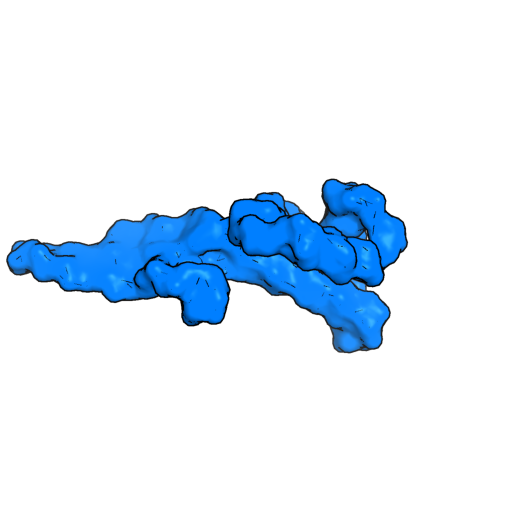 A 1 86 ? 0.120 6.365 3.632 1.00 96.50 86 ALA A N 1
ATOM 628 C CA . ALA A 1 86 ? -0.631 7.254 2.756 1.00 96.50 86 ALA A CA 1
ATOM 629 C C . ALA A 1 86 ? -0.158 7.134 1.304 1.00 96.50 86 ALA A C 1
ATOM 631 O O . ALA A 1 86 ? -0.984 6.944 0.420 1.00 96.50 86 ALA A O 1
ATOM 632 N N . ARG A 1 87 ? 1.157 7.104 1.080 1.00 96.56 87 ARG A N 1
ATOM 633 C CA . ARG A 1 87 ? 1.751 6.987 -0.252 1.00 96.56 87 ARG A CA 1
ATOM 634 C C . ARG A 1 87 ? 1.364 5.706 -0.985 1.00 96.56 87 ARG A C 1
ATOM 636 O O . ARG A 1 87 ? 1.144 5.721 -2.190 1.00 96.56 87 ARG A O 1
ATOM 643 N N . PHE A 1 88 ? 1.250 4.587 -0.270 1.00 97.44 88 PHE A N 1
ATOM 644 C CA . PHE A 1 88 ? 0.723 3.357 -0.866 1.00 97.44 88 PHE A CA 1
ATOM 645 C C . PHE A 1 88 ? -0.790 3.450 -1.078 1.00 97.44 88 PHE A C 1
ATOM 647 O O . PHE A 1 88 ? -1.292 3.009 -2.107 1.00 97.44 88 PHE A O 1
ATOM 654 N N . ALA A 1 89 ? -1.522 4.046 -0.135 1.00 97.75 89 ALA A N 1
ATOM 655 C CA . ALA A 1 89 ? -2.969 4.206 -0.242 1.00 97.75 89 ALA A CA 1
ATOM 656 C C . ALA A 1 89 ? -3.408 5.126 -1.391 1.00 97.75 89 ALA A C 1
ATOM 658 O O . ALA A 1 89 ? -4.485 4.922 -1.946 1.00 97.75 89 ALA A O 1
ATOM 659 N N . GLU A 1 90 ? -2.570 6.078 -1.795 1.00 97.31 90 GLU A N 1
ATOM 660 C CA . GLU A 1 90 ? -2.780 6.940 -2.966 1.00 97.31 90 GLU A CA 1
ATOM 661 C C . GLU A 1 90 ? -2.860 6.165 -4.291 1.00 97.31 90 GLU A C 1
ATOM 663 O O . GLU A 1 90 ? -3.371 6.691 -5.277 1.00 97.31 90 GLU A O 1
ATOM 668 N N . LEU A 1 91 ? -2.418 4.903 -4.324 1.00 97.56 91 LEU A N 1
ATOM 669 C CA . LEU A 1 91 ? -2.572 4.025 -5.487 1.00 97.56 91 LEU A CA 1
ATOM 670 C C . LEU A 1 91 ? -3.980 3.418 -5.593 1.00 97.56 91 LEU A C 1
ATOM 672 O O . LEU A 1 91 ? -4.332 2.879 -6.639 1.00 97.56 91 LEU A O 1
ATOM 676 N N . ALA A 1 92 ? -4.794 3.473 -4.534 1.00 97.50 92 ALA A N 1
ATOM 677 C CA . ALA A 1 92 ? -6.103 2.823 -4.512 1.00 97.50 92 ALA A CA 1
ATOM 678 C C . ALA A 1 92 ? -7.062 3.300 -5.625 1.00 97.50 92 ALA A C 1
ATOM 680 O O . ALA A 1 92 ? -7.680 2.431 -6.240 1.00 97.50 92 ALA A O 1
ATOM 681 N N . PRO A 1 93 ? -7.173 4.606 -5.953 1.00 96.81 93 PRO A N 1
ATOM 682 C CA . PRO A 1 93 ? -8.014 5.062 -7.063 1.00 96.81 93 PRO A CA 1
ATOM 683 C C . PRO A 1 93 ? -7.631 4.422 -8.402 1.00 96.81 93 PRO A C 1
ATOM 685 O O . PRO A 1 93 ? -8.504 3.922 -9.102 1.00 96.81 93 PRO A O 1
ATOM 688 N N . LEU A 1 94 ? -6.330 4.321 -8.702 1.00 97.06 94 LEU A N 1
ATOM 689 C CA . LEU A 1 94 ? -5.838 3.678 -9.924 1.00 97.06 94 LEU A CA 1
ATOM 690 C C . LEU A 1 94 ? -6.265 2.206 -10.009 1.00 97.06 94 LEU A C 1
ATOM 692 O O . LEU A 1 94 ? -6.609 1.707 -11.080 1.00 97.06 94 LEU A O 1
ATOM 696 N N . VAL A 1 95 ? -6.231 1.494 -8.879 1.00 96.12 95 VAL A N 1
ATOM 697 C CA . VAL A 1 95 ? -6.665 0.091 -8.819 1.00 96.12 95 VAL A CA 1
ATOM 698 C C . VAL A 1 95 ? -8.146 -0.035 -9.161 1.00 96.12 95 VAL A C 1
ATOM 700 O O . VAL A 1 95 ? -8.505 -0.961 -9.883 1.00 96.12 95 VAL A O 1
ATOM 703 N N . VAL A 1 96 ? -8.985 0.884 -8.672 1.00 95.56 96 VAL A N 1
ATOM 704 C CA . VAL A 1 96 ? -10.422 0.912 -8.992 1.00 95.56 96 VAL A CA 1
ATOM 705 C C . VAL A 1 96 ? -10.636 1.213 -10.474 1.00 95.56 96 VAL A C 1
ATOM 707 O O . VAL A 1 96 ? -11.346 0.465 -11.134 1.00 95.56 96 VAL A O 1
ATOM 710 N N . GLU A 1 97 ? -9.965 2.231 -11.015 1.00 95.38 97 GLU A N 1
ATOM 711 C CA . GLU A 1 97 ? -10.056 2.600 -12.438 1.00 95.38 97 GLU A CA 1
ATOM 712 C C . GLU A 1 97 ? -9.643 1.458 -13.379 1.00 95.38 97 GLU A C 1
ATOM 714 O O . GLU A 1 97 ? -10.190 1.318 -14.466 1.00 95.38 97 GLU A O 1
ATOM 719 N N . CYS A 1 98 ? -8.678 0.624 -12.979 1.00 93.62 98 CYS A N 1
ATOM 720 C CA . CYS A 1 98 ? -8.216 -0.510 -13.784 1.00 93.62 98 CYS A CA 1
ATOM 721 C C . CYS A 1 98 ? -9.053 -1.790 -13.614 1.00 93.62 98 CYS A C 1
ATOM 723 O O . CYS A 1 98 ? -8.724 -2.800 -14.245 1.00 93.62 98 CYS A O 1
ATOM 725 N N . ALA A 1 99 ? -10.040 -1.791 -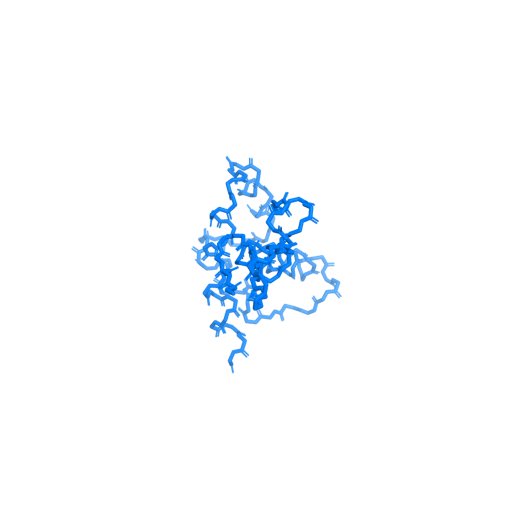12.715 1.00 88.12 99 ALA A N 1
ATOM 726 C CA . ALA A 1 99 ? -10.906 -2.938 -12.447 1.00 88.12 99 ALA A CA 1
ATOM 727 C C . ALA A 1 99 ? -12.236 -2.892 -13.223 1.00 88.12 99 ALA A C 1
ATOM 729 O O . ALA A 1 99 ? -12.906 -3.924 -13.300 1.00 88.12 99 ALA A O 1
ATOM 730 N N . GLU A 1 100 ? -12.601 -1.726 -13.764 1.00 66.69 100 GLU A N 1
ATOM 731 C CA . GLU A 1 100 ? -13.736 -1.529 -14.682 1.00 66.69 100 GLU A CA 1
ATOM 732 C C . GLU A 1 100 ? -13.404 -1.977 -16.115 1.00 66.69 100 GLU A C 1
ATOM 734 O O . GLU A 1 100 ? -14.312 -2.548 -16.765 1.00 66.69 100 GLU A O 1
#

Sequence (100 aa):
MVISGTGMIVYGVNQAGEQRRAGGWGALLDAHGSGYAMGIAALQRVARAADGIDPPTALTRALLNQLGFTAAQQLIPWTYADLSWARFAELAPLVVECAE

Radius of gyration: 16.33 Å; chains: 1; bounding box: 42×23×44 Å